Protein AF-A0AAW3RCC5-F1 (afdb_monomer)

Radius of gyration: 28.03 Å; Cα contacts (8 Å, |Δi|>4): 30; chains: 1; bounding box: 78×29×58 Å

Secondary structure (DSSP, 8-state):
-----PPPP-----S--SSSTTTT----------------PPP-SHHHHHHHHHH------------HHHHHHHHHHHHHTT--HHHHHHHHIIIIIS-HHHHHHHHHHHHHHHHT-

Foldseek 3Di:
DDDDDDDDDDDPDDDDPDPPPVVPPPPDDPPPPPDPPPPDDQDDDLVVLLVCQLPDPDDDDDDDDDDPVVVVVLVVVCVVVVHDSVSVVSCCCSPPNDDSVRSSVVSVVVSCVVVVD

Structure (mmCIF, N/CA/C/O backbone):
data_AF-A0AAW3RCC5-F1
#
_entry.id   AF-A0AAW3RCC5-F1
#
loop_
_atom_site.group_PDB
_atom_site.id
_atom_site.type_symbol
_atom_site.label_atom_id
_atom_site.label_alt_id
_atom_site.label_comp_id
_atom_site.label_asym_id
_atom_site.label_entity_id
_atom_site.label_seq_id
_atom_site.pdbx_PDB_ins_code
_atom_site.Cartn_x
_atom_site.Cartn_y
_atom_site.Cartn_z
_atom_site.occupancy
_atom_site.B_iso_or_equiv
_atom_site.auth_seq_id
_atom_site.auth_comp_id
_atom_site.auth_asym_id
_atom_site.auth_atom_id
_atom_site.pdbx_PDB_model_num
ATOM 1 N N . MET A 1 1 ? 64.495 -7.963 -28.116 1.00 43.97 1 MET A N 1
ATOM 2 C CA . MET A 1 1 ? 63.525 -8.572 -27.177 1.00 43.97 1 MET A CA 1
ATOM 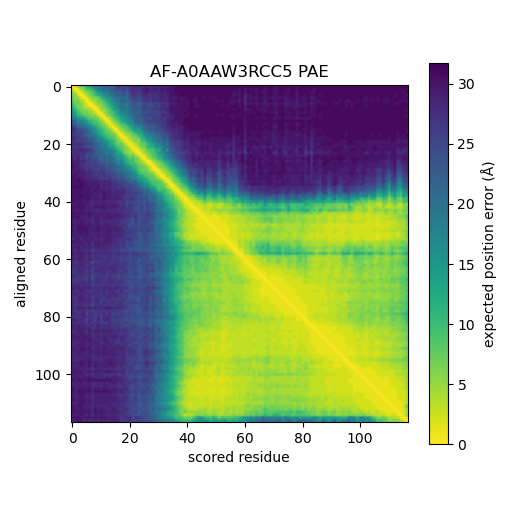3 C C . MET A 1 1 ? 64.293 -9.417 -26.171 1.00 43.97 1 MET A C 1
ATOM 5 O O . MET A 1 1 ? 64.959 -10.352 -26.590 1.00 43.97 1 MET A O 1
ATOM 9 N N . ALA A 1 2 ? 64.281 -9.060 -24.883 1.00 47.16 2 ALA A N 1
ATOM 10 C CA . ALA A 1 2 ? 65.047 -9.757 -23.844 1.00 47.16 2 ALA A CA 1
ATOM 11 C C . ALA A 1 2 ? 64.102 -10.356 -22.790 1.00 47.16 2 ALA A C 1
ATOM 13 O O . ALA A 1 2 ? 63.514 -9.640 -21.982 1.00 47.16 2 ALA A O 1
ATOM 14 N N . ASN A 1 3 ? 63.966 -11.683 -22.825 1.00 50.53 3 ASN A N 1
ATOM 15 C CA . ASN A 1 3 ? 63.218 -12.496 -21.867 1.00 50.53 3 ASN A CA 1
ATOM 16 C C . ASN A 1 3 ? 63.984 -12.580 -20.536 1.00 50.53 3 ASN A C 1
ATOM 18 O O . ASN A 1 3 ? 65.000 -13.268 -20.450 1.00 50.53 3 ASN A O 1
ATOM 22 N N . ARG A 1 4 ? 63.496 -11.923 -19.477 1.00 57.69 4 ARG A N 1
ATOM 23 C CA . ARG A 1 4 ? 63.991 -12.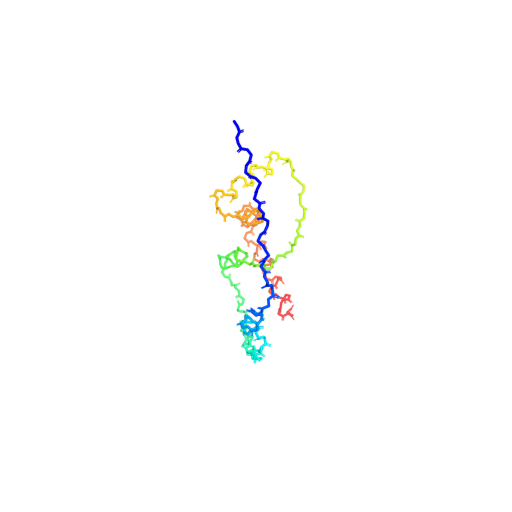132 -18.105 1.00 57.69 4 ARG A CA 1
ATOM 24 C C . ARG A 1 4 ? 63.067 -13.105 -17.373 1.00 57.69 4 ARG A C 1
ATOM 26 O O . ARG A 1 4 ? 62.003 -12.721 -16.899 1.00 57.69 4 ARG A O 1
ATOM 33 N N . LYS A 1 5 ? 63.490 -14.370 -17.276 1.00 56.62 5 LYS A N 1
ATOM 34 C CA . LYS A 1 5 ? 62.860 -15.391 -16.424 1.00 56.62 5 LYS A CA 1
ATOM 35 C C . LYS A 1 5 ? 63.013 -14.975 -14.953 1.00 56.62 5 LYS A C 1
ATOM 37 O O . LYS A 1 5 ? 64.134 -14.911 -14.454 1.00 56.62 5 LYS A O 1
ATOM 42 N N . ARG A 1 6 ? 61.909 -14.673 -14.262 1.00 60.44 6 ARG A N 1
ATOM 43 C CA . ARG A 1 6 ? 61.893 -14.461 -12.803 1.00 60.44 6 ARG A CA 1
ATOM 44 C C . ARG A 1 6 ? 61.861 -15.825 -12.105 1.00 60.44 6 ARG A C 1
ATOM 46 O O . ARG A 1 6 ? 61.067 -16.678 -12.489 1.00 60.44 6 ARG A O 1
ATOM 53 N N . LYS A 1 7 ? 62.733 -16.036 -11.114 1.00 57.50 7 LYS A N 1
ATOM 54 C CA . LYS A 1 7 ? 62.680 -17.206 -10.220 1.00 57.50 7 LYS A CA 1
ATOM 55 C C . LYS A 1 7 ? 61.634 -16.956 -9.118 1.00 57.50 7 LYS A C 1
ATOM 57 O O . LYS A 1 7 ? 61.502 -15.803 -8.705 1.00 57.50 7 LYS A O 1
ATOM 62 N N . PRO A 1 8 ? 60.905 -17.983 -8.650 1.00 56.75 8 PRO A N 1
ATOM 63 C CA . PRO A 1 8 ? 59.959 -17.833 -7.551 1.00 56.75 8 PRO A CA 1
ATOM 64 C C . PRO A 1 8 ? 60.695 -17.625 -6.221 1.00 56.75 8 PRO A C 1
ATOM 66 O O . PRO A 1 8 ? 61.749 -18.214 -5.980 1.00 56.75 8 PRO A O 1
ATOM 69 N N . ILE A 1 9 ? 60.129 -16.763 -5.379 1.00 56.25 9 ILE A N 1
ATOM 70 C CA . ILE A 1 9 ? 60.562 -16.522 -4.003 1.00 56.25 9 ILE A CA 1
ATOM 71 C C . ILE A 1 9 ? 59.900 -17.603 -3.146 1.00 56.25 9 ILE A C 1
ATOM 73 O O . ILE A 1 9 ? 58.674 -17.671 -3.102 1.00 56.25 9 ILE A O 1
ATOM 77 N N . ASN A 1 10 ? 60.700 -18.452 -2.499 1.00 49.75 10 ASN A N 1
ATOM 78 C CA . ASN A 1 10 ? 60.217 -19.303 -1.414 1.00 49.75 10 ASN A CA 1
ATOM 79 C C . ASN A 1 10 ? 60.043 -18.411 -0.187 1.00 49.75 10 ASN A C 1
ATOM 81 O O . ASN A 1 10 ? 61.016 -17.848 0.311 1.00 49.75 10 ASN A O 1
ATOM 85 N N . ILE A 1 11 ? 58.799 -18.242 0.247 1.00 53.09 11 ILE A N 1
ATOM 86 C CA . ILE A 1 11 ? 58.477 -17.640 1.536 1.00 53.09 11 ILE A CA 1
ATOM 87 C C . ILE A 1 11 ? 58.372 -18.817 2.497 1.00 53.09 11 ILE A C 1
ATOM 89 O O . ILE A 1 11 ? 57.428 -19.600 2.404 1.00 53.09 11 ILE A O 1
ATOM 93 N N . ASP A 1 12 ? 59.375 -18.968 3.359 1.00 44.75 12 ASP A N 1
ATOM 94 C CA . ASP A 1 12 ? 59.343 -19.930 4.455 1.00 44.75 12 ASP A CA 1
ATOM 95 C C . ASP A 1 12 ? 58.157 -19.589 5.361 1.00 44.75 12 ASP A C 1
ATOM 97 O O . ASP A 1 12 ? 58.146 -18.605 6.099 1.00 44.75 12 ASP A O 1
ATOM 101 N N . SER A 1 13 ? 57.110 -20.400 5.255 1.00 58.41 13 SER A N 1
ATOM 102 C CA . SER A 1 13 ? 55.953 -20.377 6.130 1.00 58.41 13 SER A CA 1
ATOM 103 C C . SER A 1 13 ? 56.357 -20.964 7.474 1.00 58.41 13 SER A C 1
ATOM 105 O O . SER A 1 13 ? 56.353 -22.183 7.617 1.00 58.41 13 SER A O 1
ATOM 107 N N . ASN A 1 14 ? 56.726 -20.128 8.440 1.00 52.09 14 ASN A N 1
ATOM 108 C CA . ASN A 1 14 ? 56.587 -20.441 9.859 1.00 52.09 14 ASN A CA 1
ATOM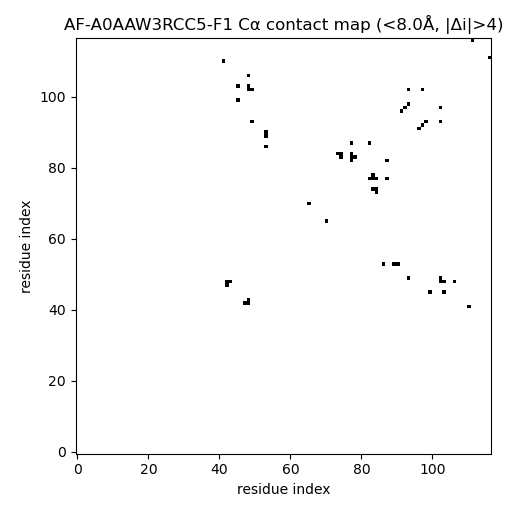 109 C C . ASN A 1 14 ? 56.789 -19.178 10.699 1.00 52.09 14 ASN A C 1
ATOM 111 O O . ASN A 1 14 ? 57.792 -18.493 10.547 1.00 52.09 14 ASN A O 1
ATOM 115 N N . GLN A 1 15 ? 55.862 -18.978 11.641 1.00 54.75 15 GLN A N 1
ATOM 116 C CA . GLN A 1 15 ? 55.780 -17.902 12.641 1.00 54.75 15 GLN A CA 1
ATOM 117 C C . GLN A 1 15 ? 55.034 -16.636 12.205 1.00 54.75 15 GLN A C 1
ATOM 119 O O . GLN A 1 15 ? 55.651 -15.610 11.979 1.00 54.75 15 GLN A O 1
ATOM 124 N N . GLU A 1 16 ? 53.696 -16.697 12.175 1.00 48.09 16 GLU A N 1
ATOM 125 C CA . GLU A 1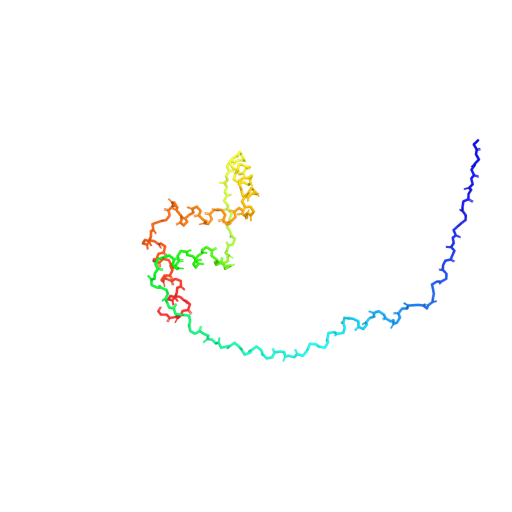 16 ? 52.821 -15.562 12.555 1.00 48.09 16 GLU A CA 1
ATOM 126 C C . GLU A 1 16 ? 51.338 -15.989 12.702 1.00 48.09 16 GLU A C 1
ATOM 128 O O . GLU A 1 16 ? 50.409 -15.281 12.327 1.00 48.09 16 GLU A O 1
ATOM 133 N N . GLY A 1 17 ? 51.095 -17.187 13.251 1.00 49.66 17 GLY A N 1
ATOM 134 C CA . GLY A 1 17 ? 49.753 -17.787 13.331 1.00 49.66 17 GLY A CA 1
ATOM 135 C C . GLY A 1 17 ? 48.984 -17.585 14.643 1.00 49.66 17 GLY A C 1
ATOM 136 O O . GLY A 1 17 ? 47.805 -17.904 14.688 1.00 49.66 17 GLY A O 1
ATOM 137 N N . GLU A 1 18 ? 49.598 -17.070 15.713 1.00 54.12 18 GLU A N 1
ATOM 138 C CA . GLU A 1 18 ? 48.991 -17.155 17.060 1.00 54.12 18 GLU A CA 1
ATOM 139 C C . GLU A 1 18 ? 48.429 -15.842 17.629 1.00 54.12 18 GLU A C 1
ATOM 141 O O . GLU A 1 18 ? 47.928 -15.827 18.751 1.00 54.12 18 GLU A O 1
ATOM 146 N N . LYS A 1 19 ? 48.482 -14.719 16.899 1.00 51.28 19 LYS A N 1
ATOM 147 C CA . LYS A 1 19 ? 48.090 -13.407 17.463 1.00 51.28 19 LYS A CA 1
ATOM 148 C C . LYS A 1 19 ? 46.809 -12.788 16.903 1.00 51.28 19 LYS A C 1
ATOM 150 O O . LYS A 1 19 ? 46.418 -11.728 17.380 1.00 51.28 19 LYS A O 1
ATOM 155 N N . PHE A 1 20 ? 46.135 -13.433 15.951 1.00 47.91 20 PHE A N 1
ATOM 156 C CA . PHE A 1 20 ? 44.910 -12.887 15.346 1.00 47.91 20 PHE A CA 1
ATOM 157 C C . PHE A 1 20 ? 43.606 -13.543 15.825 1.00 47.91 20 PHE A C 1
ATOM 159 O O . PHE A 1 20 ? 42.538 -12.971 15.620 1.00 47.91 20 PHE A O 1
ATOM 166 N N . ASP A 1 21 ? 43.668 -14.684 16.517 1.00 52.84 21 ASP A N 1
ATOM 167 C CA . ASP A 1 21 ? 42.471 -15.483 16.836 1.00 52.84 21 ASP A CA 1
ATOM 168 C C . ASP A 1 21 ? 41.753 -15.073 18.143 1.00 52.84 21 ASP A C 1
ATOM 170 O O . ASP A 1 21 ? 40.777 -15.681 18.572 1.00 52.84 21 ASP A O 1
ATOM 174 N N . THR A 1 22 ? 42.202 -14.000 18.802 1.00 57.59 22 THR A N 1
ATOM 175 C CA . THR A 1 22 ? 41.577 -13.471 20.031 1.00 57.59 22 THR A CA 1
ATOM 176 C C . THR A 1 22 ? 40.586 -12.332 19.793 1.00 57.59 22 THR A C 1
ATOM 178 O O . THR A 1 22 ? 39.883 -11.944 20.725 1.00 57.59 22 THR A O 1
ATOM 181 N N . LEU A 1 23 ? 40.454 -11.827 18.560 1.00 56.16 23 LEU A N 1
ATOM 182 C CA . LEU A 1 23 ? 39.465 -10.791 18.216 1.00 56.16 23 LEU A CA 1
ATOM 183 C C . LEU A 1 23 ? 38.040 -11.338 18.026 1.00 56.16 23 LEU A C 1
ATOM 185 O O . LEU A 1 23 ? 37.088 -10.562 18.018 1.00 56.16 23 LEU A O 1
ATOM 189 N N . PHE A 1 24 ? 37.883 -12.662 17.934 1.00 57.66 24 PHE A N 1
ATOM 190 C CA . PHE A 1 24 ? 36.591 -13.343 17.795 1.00 57.66 24 PHE A CA 1
ATOM 191 C C . PHE A 1 24 ? 36.292 -14.289 18.966 1.00 57.66 24 PHE A C 1
ATOM 193 O O . PHE A 1 24 ? 35.531 -15.244 18.820 1.00 57.66 24 PHE A O 1
ATOM 200 N N . SER A 1 25 ? 36.864 -14.034 20.151 1.00 47.66 25 SER A N 1
ATOM 201 C CA . SER A 1 25 ? 36.526 -14.805 21.351 1.00 47.66 25 SER A CA 1
ATOM 202 C C . SER A 1 25 ? 35.082 -14.510 21.773 1.00 47.66 25 SER A C 1
ATOM 204 O O . SER A 1 25 ? 34.794 -13.537 22.472 1.00 47.66 25 SER A O 1
ATOM 206 N N . SER A 1 26 ? 34.159 -15.363 21.335 1.00 57.94 26 SER A N 1
ATOM 207 C CA . SER A 1 26 ? 32.747 -15.345 21.705 1.00 57.94 26 SER A CA 1
ATOM 208 C C . SER A 1 26 ? 32.567 -15.843 23.142 1.00 57.94 26 SER A C 1
ATOM 210 O O . SER A 1 26 ? 32.075 -16.943 23.393 1.00 57.94 26 SER A O 1
ATOM 212 N N . LYS A 1 27 ? 32.970 -15.031 24.120 1.00 51.19 27 LYS A N 1
ATOM 213 C CA . LYS A 1 27 ? 32.377 -15.094 25.459 1.00 51.19 27 LYS A CA 1
ATOM 214 C C . LYS A 1 27 ? 31.161 -14.183 25.456 1.00 51.19 27 LYS A C 1
ATOM 216 O O . LYS A 1 27 ? 31.222 -13.035 25.885 1.00 51.19 27 LYS A O 1
ATOM 221 N N . GLU A 1 28 ? 30.066 -14.705 24.916 1.00 50.59 28 GLU A N 1
ATOM 222 C CA . GLU A 1 28 ? 28.757 -14.076 25.024 1.00 50.59 28 GLU A CA 1
ATOM 223 C C . GLU A 1 28 ? 28.361 -14.046 26.504 1.00 50.59 28 GLU A C 1
ATOM 225 O O . GLU A 1 28 ? 28.043 -15.063 27.120 1.00 50.59 28 GLU A O 1
ATOM 230 N N . THR A 1 29 ? 28.424 -12.866 27.110 1.00 56.06 29 THR A N 1
ATOM 231 C CA . THR A 1 29 ? 27.726 -12.606 28.364 1.00 56.06 29 THR A CA 1
ATOM 232 C C . THR A 1 29 ? 26.225 -12.696 28.079 1.00 56.06 29 THR A C 1
ATOM 234 O O . THR A 1 29 ? 25.750 -12.061 27.133 1.00 56.06 29 THR A O 1
ATOM 237 N N . PRO A 1 30 ? 25.433 -13.461 28.854 1.00 47.19 30 PRO A N 1
ATOM 238 C CA . PRO A 1 30 ? 23.996 -13.482 28.654 1.00 47.19 30 PRO A CA 1
ATOM 239 C C . PRO A 1 30 ? 23.442 -12.122 29.082 1.00 47.19 30 PRO A C 1
ATOM 241 O O . PRO A 1 30 ? 23.212 -11.858 30.26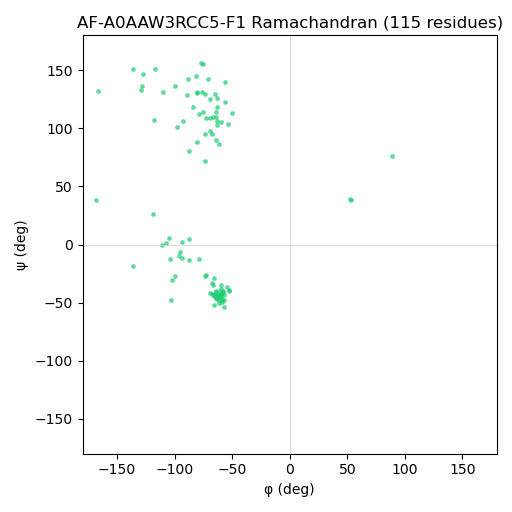4 1.00 47.19 30 PRO A O 1
ATOM 244 N N . ILE A 1 31 ? 23.232 -11.239 28.107 1.00 49.09 31 ILE A N 1
ATOM 245 C CA . ILE A 1 31 ? 22.412 -10.047 28.279 1.00 49.09 31 ILE A CA 1
ATOM 246 C C . ILE A 1 31 ? 21.007 -10.569 28.579 1.00 49.09 31 ILE A C 1
ATOM 248 O O . ILE A 1 31 ? 20.301 -11.042 27.686 1.00 49.09 31 ILE A O 1
ATOM 252 N N . LYS A 1 32 ? 20.606 -10.521 29.854 1.00 49.25 32 LYS A N 1
ATOM 253 C CA . LYS A 1 32 ? 19.208 -10.690 30.252 1.00 49.25 32 LYS A CA 1
ATOM 254 C C . LYS A 1 32 ? 18.386 -9.676 29.456 1.00 49.25 32 LYS A C 1
ATOM 256 O O . LYS A 1 32 ? 18.393 -8.489 29.771 1.00 49.25 32 LYS A O 1
ATOM 261 N N . LYS A 1 33 ? 17.684 -10.147 28.421 1.00 51.00 33 LYS A N 1
ATOM 262 C CA . LYS A 1 33 ? 16.600 -9.409 27.774 1.00 51.00 33 LYS A CA 1
ATOM 263 C C . LYS A 1 33 ? 15.496 -9.242 28.811 1.00 51.00 33 LYS A C 1
ATOM 265 O O . LYS A 1 33 ? 14.638 -10.102 28.958 1.00 51.00 33 LYS A O 1
ATOM 270 N N . ILE A 1 34 ? 15.554 -8.155 29.566 1.00 49.75 34 ILE A N 1
ATOM 271 C CA . ILE A 1 34 ? 14.392 -7.651 30.283 1.00 49.75 34 ILE A CA 1
ATOM 272 C C . ILE A 1 34 ? 13.602 -6.889 29.224 1.00 49.75 34 ILE A C 1
ATOM 274 O O . ILE A 1 34 ? 13.857 -5.715 28.971 1.00 49.75 34 ILE A O 1
ATOM 278 N N . SER A 1 35 ? 12.720 -7.588 28.517 1.00 50.31 35 SER A N 1
ATOM 279 C CA . SER A 1 35 ? 11.650 -6.931 27.779 1.00 50.31 35 SER A CA 1
ATOM 280 C C . SER A 1 35 ? 10.572 -6.569 28.797 1.00 50.31 35 SER A C 1
ATOM 282 O O . SER A 1 35 ? 9.951 -7.486 29.335 1.00 50.31 35 SER A O 1
ATOM 284 N N . PRO A 1 36 ? 10.321 -5.283 29.097 1.00 49.53 36 PRO A N 1
ATOM 285 C CA . PRO A 1 36 ? 8.992 -4.932 29.549 1.00 49.53 36 PRO A CA 1
ATOM 286 C C . PRO A 1 36 ? 8.075 -5.243 28.365 1.00 49.53 36 PRO A C 1
ATOM 288 O O . PRO A 1 36 ? 8.263 -4.695 27.275 1.00 49.53 36 PRO A O 1
ATOM 291 N N . GLU A 1 37 ? 7.133 -6.163 28.540 1.00 54.94 37 GLU A N 1
ATOM 292 C CA . GLU A 1 37 ? 5.956 -6.217 27.679 1.00 54.94 37 GLU A CA 1
ATOM 293 C C . GLU A 1 37 ? 5.232 -4.884 27.882 1.00 54.94 37 GLU A C 1
ATOM 295 O O . GLU A 1 37 ? 4.428 -4.711 28.792 1.00 54.94 37 GLU A O 1
ATOM 300 N N . GLN A 1 38 ? 5.630 -3.871 27.111 1.00 55.69 38 GLN A N 1
ATOM 301 C CA . GLN A 1 38 ? 4.857 -2.652 26.991 1.00 55.69 38 GLN A CA 1
ATOM 302 C C . GLN A 1 38 ? 3.547 -3.071 26.341 1.00 55.69 38 GLN A C 1
ATOM 304 O O . GLN A 1 38 ? 3.541 -3.457 25.171 1.00 55.69 38 GLN A O 1
ATOM 309 N N . GLU A 1 39 ? 2.464 -3.036 27.114 1.00 60.12 39 GLU A N 1
ATOM 310 C CA . GLU A 1 39 ? 1.115 -3.183 26.585 1.00 60.12 39 GLU A CA 1
ATOM 311 C C . GLU A 1 39 ? 0.954 -2.207 25.415 1.00 60.12 39 GLU A C 1
ATOM 313 O O . GLU A 1 39 ? 1.039 -0.984 25.566 1.00 60.12 39 GLU A O 1
ATOM 318 N N . GLU A 1 40 ? 0.811 -2.760 24.211 1.00 70.31 40 GLU A N 1
ATOM 319 C CA . GLU A 1 40 ? 0.633 -1.972 23.002 1.00 70.31 40 GLU A CA 1
ATOM 320 C C . GLU A 1 40 ? -0.733 -1.277 23.108 1.00 70.31 40 GLU A C 1
ATOM 322 O O . GLU A 1 40 ? -1.784 -1.918 23.079 1.00 70.31 40 GLU A O 1
ATOM 327 N N . VAL A 1 41 ? -0.739 0.047 23.288 1.00 79.69 41 VAL A N 1
ATOM 328 C CA . VAL A 1 41 ? -1.984 0.822 23.368 1.00 79.69 41 VAL A CA 1
ATOM 329 C C . VAL A 1 41 ? -2.653 0.833 21.993 1.00 79.69 41 VAL A C 1
ATOM 331 O O . VAL A 1 41 ? -2.045 1.257 21.006 1.00 79.69 41 VAL A O 1
ATOM 334 N N . ARG A 1 42 ? -3.924 0.412 21.928 1.00 86.69 42 ARG A N 1
ATOM 335 C CA . ARG A 1 42 ? -4.722 0.414 20.692 1.00 86.69 42 ARG A CA 1
ATOM 336 C C . ARG A 1 42 ? -4.775 1.814 20.081 1.00 86.69 42 ARG A C 1
ATOM 338 O O . ARG A 1 42 ? -5.230 2.774 20.708 1.00 86.69 42 ARG A O 1
ATOM 345 N N . LEU A 1 43 ? -4.342 1.938 18.829 1.00 88.00 43 LEU A N 1
ATOM 346 C CA . LEU A 1 43 ? -4.397 3.200 18.098 1.00 88.00 43 LEU A CA 1
ATOM 347 C C . LEU A 1 43 ? -5.844 3.514 17.697 1.00 88.00 43 LEU A C 1
ATOM 349 O O . LEU A 1 43 ? -6.516 2.691 17.086 1.00 88.00 43 LEU A O 1
ATOM 353 N N . GLN A 1 44 ? -6.308 4.729 18.003 1.00 85.62 44 GLN A N 1
ATOM 354 C CA . GLN A 1 44 ? -7.644 5.203 17.602 1.00 85.62 44 GLN A CA 1
ATOM 355 C C . GLN A 1 44 ? -7.612 6.161 16.402 1.00 85.62 44 GLN A C 1
ATOM 357 O O . GLN A 1 44 ? -8.555 6.230 15.616 1.00 85.62 44 GLN A O 1
ATOM 362 N N . GLN A 1 45 ? -6.525 6.924 16.251 1.00 90.38 45 GLN A N 1
ATOM 363 C CA . GLN A 1 45 ? -6.399 7.929 15.195 1.00 90.38 45 GLN A CA 1
ATOM 364 C C . GLN A 1 45 ? -6.001 7.282 13.869 1.00 90.38 45 GLN A C 1
ATOM 366 O O . GLN A 1 45 ? -5.017 6.544 13.808 1.00 90.38 45 GLN A O 1
ATOM 371 N N . PHE A 1 46 ? -6.725 7.621 12.799 1.00 89.62 46 PHE A N 1
ATOM 372 C CA . PHE A 1 46 ? -6.498 7.045 11.474 1.00 89.62 46 PHE A CA 1
ATOM 373 C C . PHE A 1 46 ? -5.070 7.260 10.969 1.00 89.62 46 PHE A C 1
ATOM 375 O O . PHE A 1 46 ? -4.416 6.298 10.579 1.00 89.62 46 PHE A O 1
ATOM 382 N N . ASP A 1 47 ? -4.547 8.483 11.061 1.00 90.44 47 ASP A N 1
ATOM 383 C CA . ASP A 1 47 ? -3.194 8.788 10.584 1.00 90.44 47 ASP A CA 1
ATOM 384 C C . ASP A 1 47 ? -2.132 7.946 11.293 1.00 90.44 47 ASP A C 1
ATOM 386 O O . ASP A 1 47 ? -1.151 7.518 10.685 1.00 90.44 47 ASP A O 1
ATOM 390 N N . LYS A 1 48 ? -2.341 7.651 12.582 1.00 90.88 48 LYS A N 1
ATOM 391 C CA . LYS A 1 48 ? -1.452 6.771 13.345 1.00 90.88 48 LYS A CA 1
ATOM 392 C C . LYS A 1 48 ? -1.556 5.326 12.869 1.00 90.88 48 LYS A C 1
ATOM 394 O O . LYS A 1 48 ? -0.521 4.689 12.720 1.00 90.88 48 LYS A O 1
ATOM 399 N N . ILE A 1 49 ? -2.763 4.838 12.585 1.00 90.88 49 ILE A N 1
ATOM 400 C CA . ILE A 1 49 ? -2.997 3.488 12.049 1.00 90.88 49 ILE A CA 1
ATOM 401 C C . ILE A 1 49 ? -2.371 3.337 10.653 1.00 90.88 49 ILE A C 1
ATOM 403 O O . ILE A 1 49 ? -1.644 2.381 10.386 1.00 90.88 49 ILE A O 1
ATOM 407 N N . ARG A 1 50 ? -2.571 4.311 9.762 1.00 90.12 50 ARG A N 1
ATOM 408 C CA . ARG A 1 50 ? -1.968 4.306 8.423 1.00 90.12 50 ARG A CA 1
ATOM 409 C C . ARG A 1 50 ? -0.442 4.343 8.499 1.00 90.12 50 ARG A C 1
ATOM 411 O O . ARG A 1 50 ? 0.234 3.578 7.813 1.00 90.12 50 ARG A O 1
ATOM 418 N N . ASN A 1 51 ? 0.112 5.187 9.371 1.00 90.62 51 ASN A N 1
ATOM 419 C CA . ASN A 1 51 ? 1.557 5.264 9.590 1.00 90.62 51 ASN A CA 1
ATOM 420 C C . ASN A 1 51 ? 2.129 4.003 10.250 1.00 90.62 51 ASN A C 1
ATOM 422 O O . ASN A 1 51 ? 3.264 3.633 9.940 1.00 90.62 51 ASN A O 1
ATOM 426 N N . PHE A 1 52 ? 1.361 3.339 11.121 1.00 91.50 52 PHE A N 1
ATOM 427 C CA . PHE A 1 52 ? 1.710 2.031 11.672 1.00 91.50 52 PHE A CA 1
ATOM 428 C C . PHE A 1 52 ? 1.922 1.042 10.533 1.00 91.50 52 PHE A C 1
ATOM 430 O O . PHE A 1 52 ? 3.020 0.501 10.413 1.00 91.50 52 PHE A O 1
ATOM 437 N N . PHE A 1 53 ? 0.945 0.912 9.627 1.00 89.75 53 PHE A N 1
ATOM 438 C CA . PHE A 1 53 ? 1.117 0.042 8.475 1.00 89.75 53 PHE A CA 1
ATOM 439 C C . PHE A 1 53 ? 2.312 0.475 7.640 1.00 89.75 53 PHE A C 1
ATOM 441 O O . PHE A 1 53 ? 3.165 -0.365 7.416 1.00 89.75 53 PHE A O 1
ATOM 448 N N . LYS A 1 54 ? 2.486 1.748 7.259 1.00 88.44 54 LYS A N 1
ATOM 449 C CA . LYS A 1 54 ? 3.656 2.183 6.458 1.00 88.44 54 LYS A CA 1
ATOM 450 C C . LYS A 1 54 ? 5.006 1.769 7.065 1.00 88.44 54 LYS A C 1
ATOM 452 O O . LYS A 1 54 ? 5.891 1.328 6.333 1.00 88.44 54 LYS A O 1
ATOM 457 N N . ARG A 1 55 ? 5.151 1.846 8.391 1.00 88.69 55 ARG A N 1
ATOM 458 C CA . ARG A 1 55 ? 6.396 1.514 9.111 1.00 88.69 55 ARG A CA 1
ATOM 459 C C . ARG A 1 55 ? 6.529 0.041 9.486 1.00 88.69 55 ARG A C 1
ATOM 461 O O . ARG A 1 55 ? 7.624 -0.376 9.865 1.00 88.69 55 ARG A O 1
ATOM 468 N N . ASP A 1 56 ? 5.449 -0.730 9.393 1.00 86.62 56 ASP A N 1
ATOM 469 C CA . ASP A 1 56 ? 5.454 -2.120 9.822 1.00 86.62 56 ASP A CA 1
ATOM 470 C C . ASP A 1 56 ? 6.439 -2.961 8.994 1.00 86.62 56 ASP A C 1
ATOM 472 O O . ASP A 1 56 ? 6.413 -2.978 7.754 1.00 86.62 56 ASP A O 1
ATOM 476 N N . LYS A 1 57 ? 7.324 -3.649 9.720 1.00 82.69 57 LYS A N 1
ATOM 477 C CA . LYS A 1 57 ? 8.363 -4.533 9.185 1.00 82.69 57 LYS A CA 1
ATOM 478 C C . LYS A 1 57 ? 7.906 -5.987 9.121 1.00 82.69 57 LYS A C 1
ATOM 480 O O . LYS A 1 57 ? 8.595 -6.794 8.501 1.00 82.69 57 LYS A O 1
ATOM 485 N N . ARG A 1 58 ? 6.774 -6.334 9.742 1.00 82.38 58 ARG A N 1
ATOM 486 C CA . ARG A 1 58 ? 6.188 -7.671 9.629 1.00 82.38 58 ARG A CA 1
ATOM 487 C C . ARG A 1 58 ? 5.671 -7.825 8.204 1.00 82.38 58 ARG A C 1
ATOM 489 O O . ARG A 1 58 ? 4.732 -7.156 7.787 1.00 82.38 58 ARG A O 1
ATOM 496 N N . GLN A 1 59 ? 6.348 -8.650 7.415 1.00 77.94 59 GLN A N 1
ATOM 497 C CA . GLN A 1 59 ? 6.013 -8.849 6.010 1.00 77.94 59 GLN A CA 1
ATOM 498 C C . GLN A 1 59 ? 5.901 -10.338 5.720 1.00 77.94 59 GLN A C 1
ATOM 500 O O . GLN A 1 59 ? 6.766 -11.128 6.094 1.00 77.94 59 GLN A O 1
ATOM 505 N N . LYS A 1 60 ? 4.826 -10.708 5.027 1.00 86.94 60 LYS A N 1
ATOM 506 C CA . LYS A 1 60 ? 4.687 -12.006 4.376 1.00 86.94 60 LYS A CA 1
ATOM 507 C C . LYS A 1 60 ? 5.014 -11.817 2.899 1.00 86.94 60 LYS A C 1
ATOM 509 O O . LYS A 1 60 ? 4.604 -10.826 2.297 1.00 86.94 60 LYS A O 1
ATOM 514 N N . GLN A 1 61 ? 5.791 -12.732 2.332 1.00 87.31 61 GLN A N 1
ATOM 515 C CA . GLN A 1 61 ? 6.157 -12.665 0.923 1.00 87.31 61 GLN A CA 1
ATOM 516 C C . GLN A 1 61 ? 4.972 -13.101 0.052 1.00 87.31 61 GLN A C 1
ATOM 518 O O . GLN A 1 61 ? 4.385 -14.157 0.288 1.00 87.31 61 GLN A O 1
ATOM 523 N N . TYR A 1 62 ? 4.658 -12.302 -0.968 1.00 86.12 62 TYR A N 1
ATOM 524 C CA . TYR A 1 62 ? 3.655 -12.608 -1.987 1.00 86.12 62 TYR A CA 1
ATOM 525 C C . TYR A 1 62 ? 4.273 -12.455 -3.379 1.00 86.12 62 TYR A C 1
ATOM 527 O O . TYR A 1 62 ? 5.129 -11.594 -3.596 1.00 86.12 62 TYR A O 1
ATOM 535 N N . SER A 1 63 ? 3.834 -13.281 -4.327 1.00 89.88 63 SER A N 1
ATOM 536 C CA . SER A 1 63 ? 4.237 -13.207 -5.733 1.00 89.88 63 SER A CA 1
ATOM 537 C C . SER A 1 63 ? 3.061 -12.726 -6.573 1.00 89.88 63 SER A C 1
ATOM 539 O O . SER A 1 63 ? 1.959 -13.252 -6.450 1.00 89.88 63 SER A O 1
ATOM 541 N N . VAL A 1 64 ? 3.298 -11.731 -7.427 1.00 87.69 64 VAL A N 1
ATOM 542 C CA . VAL A 1 64 ? 2.288 -11.157 -8.325 1.00 87.69 64 VAL A CA 1
ATOM 543 C C . VAL A 1 64 ? 2.850 -11.147 -9.740 1.00 87.69 64 VAL A C 1
ATOM 545 O O . VAL A 1 64 ? 4.011 -10.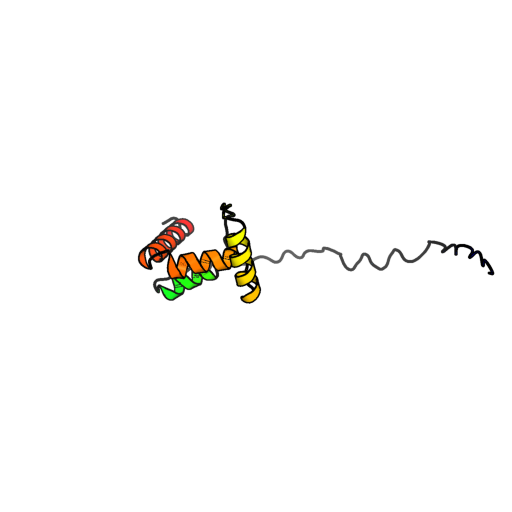785 -9.946 1.00 87.69 64 VAL A O 1
ATOM 548 N N . TYR A 1 65 ? 2.031 -11.542 -10.711 1.00 93.31 65 TYR A N 1
ATOM 549 C CA . TYR A 1 65 ? 2.383 -11.494 -12.127 1.00 93.31 65 TYR A CA 1
ATOM 550 C C . TYR A 1 65 ? 1.980 -10.143 -12.718 1.00 93.31 65 TYR A C 1
ATOM 552 O O . TYR A 1 65 ? 0.841 -9.709 -12.566 1.00 93.31 65 TYR A O 1
ATOM 560 N N . LEU A 1 66 ? 2.917 -9.484 -13.397 1.00 91.19 66 LEU A N 1
ATOM 561 C CA . LEU A 1 66 ? 2.714 -8.195 -14.056 1.00 91.19 66 LEU A CA 1
ATOM 562 C C . LEU A 1 66 ? 3.349 -8.221 -15.452 1.00 91.19 66 LEU A C 1
ATOM 564 O O . LEU A 1 66 ? 4.360 -8.905 -15.637 1.00 91.19 66 LEU A O 1
ATOM 568 N N . PRO A 1 67 ? 2.826 -7.446 -16.418 1.00 96.62 67 PRO A N 1
ATOM 569 C CA . PRO A 1 67 ? 3.516 -7.218 -17.682 1.00 96.62 67 PRO A CA 1
ATOM 570 C C . PRO A 1 67 ? 4.922 -6.645 -17.455 1.00 96.62 67 PRO 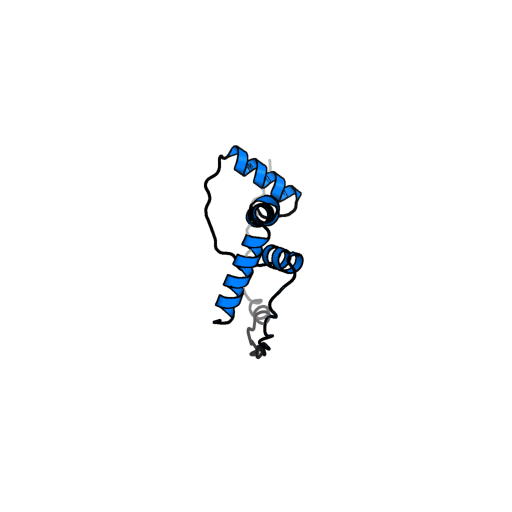A C 1
ATOM 572 O O . PRO A 1 67 ? 5.115 -5.759 -16.616 1.00 96.62 67 PRO A O 1
ATOM 575 N N . GLU A 1 68 ? 5.903 -7.109 -18.233 1.00 95.56 68 GLU A N 1
ATOM 576 C CA . GLU A 1 68 ? 7.314 -6.728 -18.068 1.00 95.56 68 GLU A CA 1
ATOM 577 C C . GLU A 1 68 ? 7.529 -5.209 -18.168 1.00 95.56 68 GLU A C 1
ATOM 579 O O . GLU A 1 68 ? 8.295 -4.627 -17.395 1.00 95.56 68 GLU A O 1
ATOM 584 N N . SER A 1 69 ? 6.824 -4.549 -19.092 1.00 96.00 69 SER A N 1
ATOM 585 C CA . SER A 1 69 ? 6.879 -3.094 -19.278 1.00 96.00 69 SER A CA 1
ATOM 586 C C . SER A 1 69 ? 6.470 -2.342 -18.009 1.00 96.00 69 SER A C 1
ATOM 588 O O . SER A 1 69 ? 7.195 -1.456 -17.554 1.00 96.00 69 SER A O 1
ATOM 590 N N . ILE A 1 70 ? 5.364 -2.752 -17.386 1.00 93.38 70 ILE A N 1
ATOM 591 C CA . ILE A 1 70 ? 4.859 -2.177 -16.136 1.00 93.38 70 ILE A CA 1
ATOM 592 C C . ILE A 1 70 ? 5.833 -2.449 -14.990 1.00 93.38 70 ILE A C 1
ATOM 594 O O . ILE A 1 70 ? 6.180 -1.537 -14.239 1.00 93.38 70 ILE A O 1
ATOM 598 N N . GLN A 1 71 ? 6.351 -3.676 -14.886 1.00 91.75 71 GLN A N 1
ATOM 599 C CA . GLN A 1 71 ? 7.318 -4.028 -13.848 1.00 91.75 71 GLN A CA 1
ATOM 600 C C . GLN A 1 71 ? 8.591 -3.169 -13.935 1.00 91.75 71 GLN A C 1
ATOM 602 O O . GLN A 1 71 ? 9.091 -2.703 -12.907 1.00 91.75 71 GLN A O 1
ATOM 607 N N . LYS A 1 72 ? 9.114 -2.932 -15.147 1.00 93.25 72 LYS A N 1
ATOM 608 C CA . LYS A 1 72 ? 10.277 -2.055 -15.374 1.00 93.25 72 LYS A CA 1
ATOM 609 C C . LYS A 1 72 ? 9.985 -0.613 -14.971 1.00 93.25 72 LYS A C 1
ATOM 611 O O . LYS A 1 72 ? 10.823 0.005 -14.315 1.00 93.25 72 LYS A O 1
ATOM 616 N N . MET A 1 73 ? 8.809 -0.092 -15.322 1.00 93.25 73 MET A N 1
ATOM 617 C CA . MET A 1 73 ? 8.407 1.265 -14.946 1.00 93.25 73 MET A CA 1
ATOM 618 C C . MET A 1 73 ? 8.330 1.431 -13.428 1.00 93.25 73 MET A C 1
ATOM 620 O O . MET A 1 73 ? 8.971 2.331 -12.890 1.00 93.25 73 MET A O 1
ATOM 624 N N . ILE A 1 74 ? 7.634 0.533 -12.723 1.00 91.38 74 ILE A N 1
ATOM 625 C CA . ILE A 1 74 ? 7.502 0.624 -11.261 1.00 91.38 74 ILE A CA 1
ATOM 626 C C . ILE A 1 74 ? 8.876 0.535 -10.589 1.00 91.38 74 ILE A C 1
ATOM 628 O O . ILE A 1 74 ? 9.178 1.335 -9.709 1.00 91.38 74 ILE A O 1
ATOM 632 N N . LYS A 1 75 ? 9.748 -0.385 -11.029 1.00 91.00 75 LYS A N 1
ATOM 633 C CA . LYS A 1 75 ? 11.120 -0.485 -10.499 1.00 91.00 75 LYS A CA 1
ATOM 634 C C . LYS A 1 75 ? 11.912 0.807 -10.697 1.00 91.00 75 LYS A C 1
ATOM 636 O O . LYS A 1 75 ? 12.610 1.225 -9.781 1.00 91.00 75 LYS A O 1
ATOM 641 N N . ARG A 1 76 ? 11.797 1.452 -11.862 1.00 92.88 76 ARG A N 1
ATOM 642 C CA . ARG A 1 76 ? 12.467 2.732 -12.128 1.00 92.88 76 ARG A CA 1
ATOM 643 C C . ARG A 1 76 ? 11.988 3.827 -11.176 1.00 92.88 76 ARG A C 1
ATOM 645 O O . ARG A 1 76 ? 12.823 4.536 -10.630 1.00 92.88 76 ARG A O 1
ATOM 652 N N . HIS A 1 77 ? 10.679 3.940 -10.958 1.00 91.56 77 HIS A N 1
ATOM 653 C CA . HIS A 1 77 ? 10.124 4.895 -9.995 1.00 91.56 77 HIS A CA 1
ATOM 654 C C . HIS A 1 77 ? 10.586 4.603 -8.566 1.00 91.56 77 HIS A C 1
ATOM 656 O O . HIS A 1 77 ? 11.033 5.510 -7.875 1.00 91.56 77 HIS A O 1
ATOM 662 N N . ALA A 1 78 ? 10.574 3.333 -8.161 1.00 92.19 78 ALA A N 1
ATOM 663 C CA . ALA A 1 78 ? 11.019 2.917 -6.836 1.00 92.19 78 ALA A CA 1
ATOM 664 C C . ALA A 1 78 ? 12.484 3.316 -6.560 1.00 92.19 78 ALA A C 1
ATOM 666 O O . ALA A 1 78 ? 12.785 3.822 -5.485 1.00 92.19 78 ALA A O 1
ATOM 667 N N . ILE A 1 79 ? 13.373 3.174 -7.553 1.00 92.75 79 ILE A N 1
ATOM 668 C CA . ILE A 1 79 ? 14.782 3.600 -7.452 1.00 92.75 79 ILE A CA 1
ATOM 669 C C . ILE A 1 79 ? 14.902 5.120 -7.271 1.00 92.75 79 ILE A C 1
ATOM 671 O O . ILE A 1 79 ? 15.735 5.570 -6.492 1.00 92.75 79 ILE A O 1
ATOM 675 N N . LEU A 1 80 ? 14.084 5.914 -7.972 1.00 93.38 80 LEU A N 1
ATOM 676 C CA . LEU A 1 80 ? 14.108 7.378 -7.848 1.00 93.38 80 LEU A CA 1
ATOM 677 C C . LEU A 1 80 ? 13.669 7.858 -6.458 1.00 93.38 80 LEU A C 1
ATOM 679 O O . LEU A 1 80 ? 14.119 8.908 -6.010 1.00 93.38 80 LEU A O 1
ATOM 683 N N . GLU A 1 81 ? 12.809 7.094 -5.787 1.00 90.88 81 GLU A N 1
ATOM 684 C CA . GLU A 1 81 ? 12.311 7.392 -4.441 1.00 90.88 81 GLU A CA 1
ATOM 685 C C . GLU A 1 81 ? 13.117 6.720 -3.317 1.00 90.88 81 GLU A C 1
ATOM 687 O O . GLU A 1 81 ? 12.743 6.853 -2.154 1.00 90.88 81 GLU A O 1
ATOM 692 N N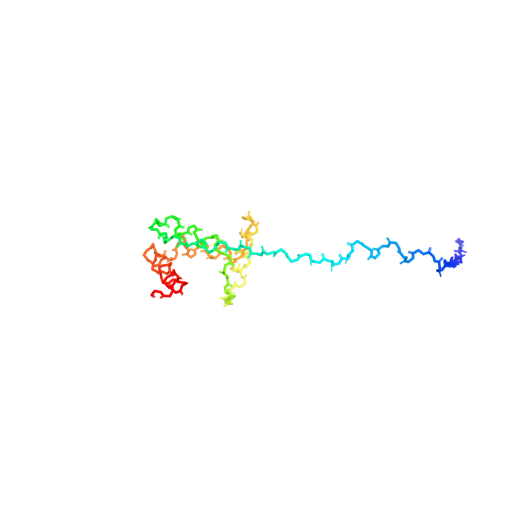 . ASP A 1 82 ? 14.190 5.990 -3.645 1.00 92.38 82 ASP A N 1
ATOM 693 C CA . ASP A 1 82 ? 14.958 5.153 -2.708 1.00 92.38 82 ASP A CA 1
ATOM 694 C C . ASP A 1 82 ? 14.073 4.172 -1.906 1.00 92.38 82 ASP A C 1
ATOM 696 O O . ASP A 1 82 ? 14.240 3.937 -0.708 1.00 92.38 82 ASP A O 1
ATOM 700 N N . LYS A 1 83 ? 13.073 3.595 -2.584 1.00 91.56 83 LYS A N 1
ATOM 701 C CA . LYS A 1 83 ? 12.127 2.627 -2.015 1.00 91.56 83 LYS A CA 1
ATOM 702 C C . LYS A 1 83 ? 12.245 1.276 -2.705 1.00 91.56 83 LYS A C 1
ATOM 704 O O . LYS A 1 83 ? 12.532 1.153 -3.894 1.00 91.56 83 LYS A O 1
ATOM 709 N N . SER A 1 84 ? 11.932 0.220 -1.964 1.00 90.44 84 SER A N 1
ATOM 710 C CA . SER A 1 84 ? 11.722 -1.107 -2.546 1.00 90.44 84 SER A CA 1
ATOM 711 C C . SER A 1 84 ? 10.370 -1.194 -3.262 1.00 90.44 84 SER A C 1
ATOM 713 O O . SER A 1 84 ? 9.405 -0.525 -2.893 1.00 90.44 84 SER A O 1
ATOM 715 N N . PHE A 1 85 ? 10.256 -2.101 -4.237 1.00 89.19 85 PHE A N 1
ATOM 716 C CA . PHE A 1 85 ? 8.983 -2.387 -4.917 1.00 89.19 85 PHE A CA 1
ATOM 717 C C . PHE A 1 85 ? 7.848 -2.715 -3.925 1.00 89.19 85 PHE A C 1
ATOM 719 O O . PHE A 1 85 ? 6.719 -2.259 -4.097 1.00 89.19 85 PHE A O 1
ATOM 726 N N . SER A 1 86 ? 8.156 -3.465 -2.859 1.00 88.94 86 SER A N 1
ATOM 727 C CA . SER A 1 86 ? 7.201 -3.805 -1.793 1.00 88.94 86 SER A CA 1
ATOM 728 C C . SER A 1 86 ? 6.681 -2.557 -1.073 1.00 88.94 86 SER A C 1
ATOM 730 O O . SER A 1 86 ? 5.474 -2.407 -0.899 1.00 88.94 86 SER A O 1
ATOM 732 N N . GLN A 1 87 ? 7.570 -1.621 -0.722 1.00 90.50 87 GLN A N 1
ATOM 733 C CA . GLN A 1 87 ? 7.192 -0.365 -0.064 1.00 90.50 87 GLN A CA 1
ATOM 734 C C . GLN A 1 87 ? 6.312 0.508 -0.958 1.00 90.50 87 GLN A C 1
ATOM 736 O O . GLN A 1 87 ? 5.272 0.967 -0.499 1.00 90.50 87 GLN A O 1
ATOM 741 N N . VAL A 1 88 ? 6.676 0.671 -2.235 1.00 91.12 88 VAL A N 1
ATOM 742 C CA . VAL A 1 88 ? 5.867 1.441 -3.197 1.00 91.12 88 VAL A CA 1
ATOM 743 C C . VAL A 1 88 ? 4.471 0.841 -3.330 1.00 91.12 88 VAL A C 1
ATOM 745 O O . VAL A 1 88 ? 3.472 1.546 -3.232 1.00 91.12 88 VAL A O 1
ATOM 748 N N . THR A 1 89 ? 4.386 -0.479 -3.498 1.00 89.44 89 THR A N 1
ATOM 749 C CA . THR A 1 89 ? 3.096 -1.164 -3.651 1.00 89.44 89 THR A CA 1
ATOM 750 C C . THR A 1 89 ? 2.245 -1.033 -2.384 1.00 89.44 89 THR A C 1
ATOM 752 O O . THR A 1 89 ? 1.046 -0.776 -2.456 1.00 89.44 89 THR A O 1
ATOM 755 N N . LYS A 1 90 ? 2.868 -1.151 -1.208 1.00 90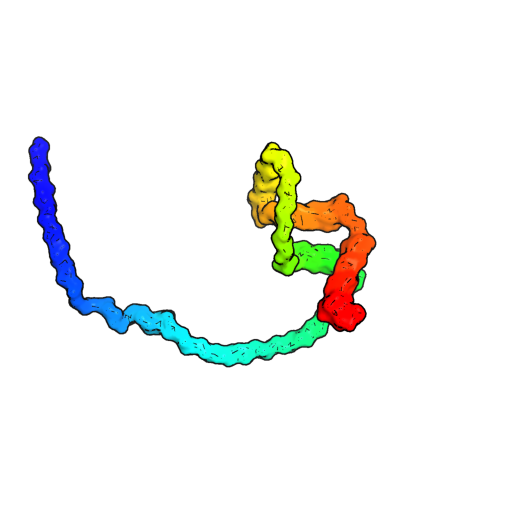.94 90 LYS A N 1
ATOM 756 C CA . LYS A 1 90 ? 2.207 -0.981 0.088 1.00 90.94 90 LYS A CA 1
ATOM 757 C C . LYS A 1 90 ? 1.651 0.430 0.272 1.00 90.94 90 LYS A C 1
ATOM 759 O O . LYS A 1 90 ? 0.515 0.575 0.710 1.00 90.94 90 LYS A O 1
ATOM 764 N N . GLU A 1 91 ? 2.426 1.456 -0.065 1.00 91.75 91 GLU A N 1
ATOM 765 C CA . GLU A 1 91 ? 1.960 2.843 -0.024 1.00 91.75 91 GLU A CA 1
ATOM 766 C C . GLU A 1 91 ? 0.808 3.069 -1.003 1.00 91.75 91 GLU A C 1
ATOM 768 O O . GLU A 1 91 ? -0.214 3.605 -0.596 1.00 91.75 91 GLU A O 1
ATOM 773 N N . LEU A 1 92 ? 0.904 2.566 -2.239 1.00 90.88 92 LEU A N 1
ATOM 774 C CA . LEU A 1 92 ? -0.185 2.653 -3.218 1.00 90.88 92 LEU A CA 1
ATOM 775 C C . LEU A 1 92 ? -1.485 2.025 -2.701 1.00 90.88 92 LEU A C 1
ATOM 777 O O . LEU A 1 92 ? -2.553 2.618 -2.856 1.00 90.88 92 LEU A O 1
ATOM 781 N N . PHE A 1 93 ? -1.411 0.858 -2.055 1.00 91.94 93 PHE A N 1
ATOM 782 C CA . PHE A 1 93 ? -2.604 0.226 -1.496 1.00 91.94 93 PHE A CA 1
ATOM 783 C C . PHE A 1 93 ? -3.224 1.037 -0.358 1.00 91.94 93 PHE A C 1
ATOM 785 O O . PHE A 1 93 ? -4.440 1.205 -0.331 1.00 91.94 93 PHE A O 1
ATOM 792 N N . LEU A 1 94 ? -2.403 1.564 0.552 1.00 92.50 94 LEU A N 1
ATOM 793 C CA . LEU A 1 94 ? -2.873 2.358 1.692 1.00 92.50 94 LEU A CA 1
ATOM 794 C C . LEU A 1 94 ? -3.361 3.756 1.300 1.00 92.50 94 LEU A C 1
ATOM 796 O O . LEU A 1 94 ? -4.130 4.357 2.043 1.00 92.50 94 LEU A O 1
ATOM 800 N N . ASP A 1 95 ? -2.859 4.296 0.193 1.00 90.88 95 ASP A N 1
ATOM 801 C CA . ASP A 1 95 ? -3.079 5.691 -0.184 1.00 90.88 95 ASP A CA 1
ATOM 802 C C . ASP A 1 95 ? -4.185 5.838 -1.237 1.00 90.88 95 ASP A C 1
ATOM 804 O O . ASP A 1 95 ? -4.828 6.886 -1.293 1.00 90.88 95 ASP A O 1
ATOM 808 N N . HIS A 1 96 ? -4.412 4.808 -2.062 1.00 92.25 96 HIS A N 1
ATOM 809 C CA . HIS A 1 96 ? -5.302 4.906 -3.223 1.00 92.25 96 HIS A CA 1
ATOM 810 C C . HIS A 1 96 ? -6.252 3.726 -3.436 1.00 92.25 96 HIS A C 1
ATOM 812 O O . HIS A 1 96 ? -7.210 3.880 -4.191 1.00 92.25 96 HIS A O 1
ATOM 818 N N . TYR A 1 97 ? -5.994 2.555 -2.845 1.00 92.88 97 TYR A N 1
ATOM 819 C CA . TYR A 1 97 ? -6.809 1.362 -3.105 1.00 92.88 97 TYR A CA 1
ATOM 820 C C . TYR A 1 97 ? -7.784 1.051 -1.971 1.00 92.88 97 TYR A C 1
ATOM 822 O O . TYR A 1 97 ? -8.959 0.811 -2.227 1.00 92.88 97 TYR A O 1
ATOM 830 N N . LEU A 1 98 ? -7.297 1.053 -0.730 1.00 94.31 98 LEU A N 1
ATOM 831 C CA . LEU A 1 98 ? -8.103 0.761 0.448 1.00 94.31 98 LEU A CA 1
ATOM 832 C C . LEU A 1 98 ? -8.753 2.029 0.994 1.00 94.31 98 LEU A C 1
ATOM 834 O O . LEU A 1 98 ? -8.142 3.097 1.038 1.00 94.31 98 LEU A O 1
ATOM 838 N N . THR A 1 99 ? -9.983 1.885 1.470 1.00 93.88 99 THR A N 1
ATOM 839 C CA . THR A 1 99 ? -10.693 2.933 2.203 1.00 93.88 99 THR A CA 1
ATOM 840 C C . THR A 1 99 ? -10.200 3.039 3.647 1.00 93.88 99 THR A C 1
ATOM 842 O O . THR A 1 99 ? -9.747 2.063 4.255 1.00 93.88 99 THR A O 1
ATOM 845 N N . ASP A 1 100 ? -10.377 4.213 4.255 1.00 92.69 100 ASP A N 1
ATOM 846 C CA . ASP A 1 100 ? -10.045 4.447 5.664 1.00 92.69 100 ASP A CA 1
ATOM 847 C C . ASP A 1 100 ? -10.718 3.438 6.610 1.00 92.69 100 ASP A C 1
ATOM 849 O O . ASP A 1 100 ? -10.128 3.029 7.614 1.00 92.69 100 ASP A O 1
ATOM 853 N N . SER A 1 101 ? -11.953 3.027 6.303 1.00 92.88 101 SER A N 1
ATOM 854 C CA . SER A 1 101 ? -12.693 2.022 7.072 1.00 92.88 101 SER A CA 1
ATOM 855 C C . SER A 1 101 ? -12.058 0.639 6.996 1.00 92.88 101 SER A C 1
ATOM 857 O O . SER A 1 101 ? -11.935 -0.017 8.029 1.00 92.88 101 SER A O 1
ATOM 859 N N . GLU A 1 102 ? -11.618 0.208 5.813 1.00 94.38 102 GLU A N 1
ATOM 860 C CA . GLU A 1 102 ? -10.980 -1.101 5.622 1.00 94.38 102 GLU A CA 1
ATOM 861 C C . GLU A 1 102 ? -9.627 -1.156 6.331 1.00 94.38 102 GLU A C 1
ATOM 863 O O . GLU A 1 102 ? -9.328 -2.123 7.029 1.00 94.38 102 GLU A O 1
ATOM 868 N N . ILE A 1 103 ? -8.838 -0.082 6.236 1.00 93.50 103 ILE A N 1
ATOM 869 C CA . ILE A 1 103 ? -7.544 0.022 6.921 1.00 93.50 103 ILE A CA 1
ATOM 870 C C . ILE A 1 103 ? -7.732 -0.030 8.445 1.00 93.50 103 ILE A C 1
ATOM 872 O O . ILE A 1 103 ? -6.992 -0.727 9.143 1.00 93.50 103 ILE A O 1
ATOM 876 N N . LYS A 1 104 ? -8.732 0.681 8.987 1.00 93.50 104 LYS A N 1
ATOM 877 C CA . LYS A 1 104 ? -9.053 0.629 10.425 1.00 93.50 104 LYS A CA 1
ATOM 878 C C . LYS A 1 104 ? -9.526 -0.755 10.858 1.00 93.50 104 LYS A C 1
ATOM 880 O O . LYS A 1 104 ? -9.115 -1.219 11.919 1.00 93.50 104 LYS A O 1
ATOM 885 N N . ALA A 1 105 ? -10.379 -1.398 10.064 1.00 93.25 105 ALA A N 1
ATOM 886 C CA . ALA A 1 105 ? -10.878 -2.737 10.353 1.00 93.25 105 ALA A CA 1
ATOM 887 C C . ALA A 1 105 ? -9.733 -3.758 10.400 1.00 93.25 105 ALA A C 1
ATOM 889 O O . ALA A 1 105 ? -9.614 -4.475 11.390 1.00 93.25 105 ALA A O 1
ATOM 890 N N . ALA A 1 106 ? -8.838 -3.741 9.408 1.00 93.06 106 ALA A N 1
ATOM 891 C CA . ALA A 1 106 ? -7.668 -4.617 9.371 1.00 93.06 106 ALA A CA 1
ATOM 892 C C . ALA A 1 106 ? -6.748 -4.408 10.586 1.00 93.06 106 ALA A C 1
ATOM 894 O O . ALA A 1 106 ? -6.305 -5.371 11.205 1.00 93.06 106 ALA A O 1
ATOM 895 N N . TYR A 1 107 ? -6.500 -3.152 10.980 1.00 93.31 107 TYR A N 1
ATOM 896 C CA . TYR A 1 107 ? -5.706 -2.860 12.179 1.00 93.31 107 TYR A CA 1
ATOM 897 C C . TYR A 1 107 ? -6.342 -3.414 13.453 1.00 93.31 107 TYR A C 1
ATOM 899 O O . TYR A 1 107 ? -5.646 -3.976 14.295 1.00 93.31 107 TYR A O 1
ATOM 907 N N . ASN A 1 108 ? -7.654 -3.237 13.597 1.00 91.75 108 ASN A N 1
ATOM 908 C CA . ASN A 1 108 ? -8.405 -3.717 14.747 1.00 91.75 108 ASN A CA 1
ATOM 909 C C . ASN A 1 108 ? -8.367 -5.244 14.840 1.00 91.75 108 ASN A C 1
ATOM 911 O O . ASN A 1 108 ? -8.035 -5.765 15.896 1.00 91.75 108 ASN A O 1
ATOM 915 N N . GLU A 1 109 ? -8.609 -5.940 13.730 1.00 92.06 109 GLU A N 1
ATOM 916 C CA . GLU A 1 109 ? -8.529 -7.400 13.669 1.00 92.06 109 GLU A CA 1
ATOM 917 C C . GLU A 1 109 ? -7.123 -7.905 14.028 1.00 92.06 109 GLU A C 1
ATOM 919 O O . GLU A 1 109 ? -6.968 -8.834 14.820 1.00 92.06 109 GLU A O 1
ATOM 924 N N . ASP A 1 110 ? -6.079 -7.269 13.489 1.00 88.88 110 ASP A N 1
ATOM 925 C CA . ASP A 1 110 ? -4.699 -7.625 13.809 1.00 88.88 110 ASP A CA 1
ATOM 926 C C . ASP A 1 110 ? -4.338 -7.312 15.266 1.00 88.88 110 ASP A C 1
ATOM 928 O O . ASP A 1 110 ? -3.524 -8.025 15.854 1.00 88.88 110 ASP A O 1
ATOM 932 N N . TYR A 1 111 ? -4.882 -6.240 15.846 1.00 89.06 111 TYR A N 1
ATOM 933 C CA . TYR A 1 111 ? -4.702 -5.905 17.260 1.00 89.06 111 TYR A CA 1
ATOM 934 C C . TYR A 1 111 ? -5.360 -6.965 18.145 1.00 89.06 111 TYR A C 1
ATOM 936 O O . TYR A 1 111 ? -4.691 -7.558 18.989 1.00 89.06 111 TYR A O 1
ATOM 944 N N . ASP A 1 112 ? -6.631 -7.272 17.892 1.00 89.38 112 ASP A N 1
ATOM 945 C CA . ASP A 1 112 ? -7.404 -8.234 18.676 1.00 89.38 112 ASP A CA 1
ATOM 946 C C . ASP A 1 112 ? -6.745 -9.634 18.617 1.00 89.38 112 ASP A C 1
ATOM 948 O O . ASP A 1 112 ? -6.529 -10.266 19.652 1.00 89.38 112 ASP A O 1
ATOM 952 N N . LYS A 1 113 ? -6.231 -10.053 17.444 1.00 88.81 113 LYS A N 1
ATOM 953 C CA . LYS A 1 113 ? -5.430 -11.288 17.288 1.00 88.81 113 LYS A CA 1
ATOM 954 C C . LYS A 1 113 ? -4.146 -11.317 18.122 1.00 88.81 113 LYS A C 1
ATOM 956 O O . LYS A 1 113 ? -3.774 -12.382 18.610 1.00 88.81 113 LYS A O 1
ATOM 961 N N . ARG A 1 114 ? -3.434 -10.189 18.252 1.00 84.19 114 ARG A N 1
ATOM 962 C CA . ARG A 1 114 ? -2.195 -10.104 19.056 1.00 84.19 114 ARG A CA 1
ATOM 963 C C . ARG A 1 114 ? -2.466 -10.127 20.556 1.00 84.19 114 ARG A C 1
ATOM 965 O O . ARG A 1 114 ? -1.589 -10.542 21.305 1.00 84.19 114 ARG A O 1
ATOM 972 N N . HIS A 1 115 ? -3.649 -9.677 20.965 1.00 84.69 115 HIS A N 1
ATOM 973 C CA . HIS A 1 115 ? -4.046 -9.545 22.364 1.00 84.69 115 HIS A CA 1
ATOM 974 C C . HIS A 1 115 ? -5.019 -10.637 22.837 1.00 84.69 115 HIS A C 1
ATOM 976 O O . HIS A 1 115 ? -5.452 -10.588 23.984 1.00 84.69 115 HIS A O 1
ATOM 982 N N . HIS A 1 116 ? -5.315 -11.636 21.996 1.00 78.75 116 HIS A N 1
ATOM 983 C CA . HIS A 1 116 ? -6.235 -12.741 22.300 1.00 78.75 116 HIS A CA 1
ATOM 984 C C . HIS A 1 116 ? -7.623 -12.269 22.772 1.00 78.75 116 HIS A C 1
ATOM 986 O O . HIS A 1 116 ? -8.203 -12.863 23.684 1.00 78.75 116 HIS A O 1
ATOM 992 N N . LEU A 1 117 ? -8.118 -11.188 22.160 1.00 61.81 117 LEU A N 1
ATOM 993 C CA . LEU A 1 117 ? -9.435 -10.594 22.414 1.00 61.81 117 LEU A CA 1
ATOM 994 C C . LEU A 1 117 ? -10.520 -11.184 21.506 1.00 61.81 117 LEU A C 1
ATOM 996 O O . LEU A 1 117 ? -10.186 -11.604 20.373 1.00 61.81 117 LEU A O 1
#

InterPro domains:
  IPR013321 Arc-type ribbon-helix-helix [G3DSA:1.10.1220.10] (31-102)

Organism: Lactiplantibacillus plantarum (NCBI:txid1590)

Solvent-accessible surface area (backbone atoms only — not comparable to full-atom values): 8050 Å² total; per-residue (Å²): 139,84,90,78,85,80,80,86,81,84,77,83,87,76,90,86,84,85,80,71,74,72,84,71,66,80,76,76,73,86,75,79,80,79,71,77,84,68,79,80,75,84,79,82,53,65,72,59,50,54,50,47,58,74,68,54,79,87,76,81,92,81,88,83,92,70,60,68,72,59,52,53,52,52,49,53,53,21,59,75,68,78,41,52,65,68,55,53,52,51,48,47,39,68,73,72,68,51,51,73,66,55,55,51,49,53,50,49,54,56,48,32,66,75,68,77,104

pLDDT: mean 77.32, std 18.11, range [43.97, 96.62]

Sequence (117 aa):
MANRKRKPINIDSNQEGEKFDTLFSSKETPIKKISPEQEEVRLQQFDKIRNFFKRDKRQKQYSVYLPESIQKMIKRHAILEDKSFSQVTKELFLDHYLTDSEIKAAYNEDYDKRHHL

Mean predicted aligned error: 15.71 Å

Nearest PDB structures (foldseek):
  1x3a-assembly1_A  TM=2.923E-01  e=9.052E+00  Homo sapiens